Protein AF-A0A9D4DTV2-F1 (afdb_monomer_lite)

Secondary structure (DSSP, 8-state):
-EEE-SSSSSS--TT-----EE-TTHHHHHHHHHTT-S------SHHHH--SSTTS--EE-------

Structure (mmCIF, N/CA/C/O backbone):
data_AF-A0A9D4DTV2-F1
#
_entry.id   AF-A0A9D4DTV2-F1
#
loop_
_atom_site.group_PDB
_atom_site.id
_atom_site.type_symbol
_atom_site.label_atom_id
_atom_site.label_alt_id
_atom_site.label_comp_id
_atom_site.label_asym_id
_atom_site.label_entity_id
_atom_site.label_seq_id
_atom_site.pdbx_PDB_ins_code
_atom_site.Cartn_x
_atom_site.Cartn_y
_atom_site.Cartn_z
_atom_site.occupancy
_atom_site.B_iso_or_equiv
_atom_site.auth_seq_id
_atom_site.auth_comp_id
_atom_site.auth_asym_id
_atom_site.auth_atom_id
_atom_site.pdbx_PDB_model_num
A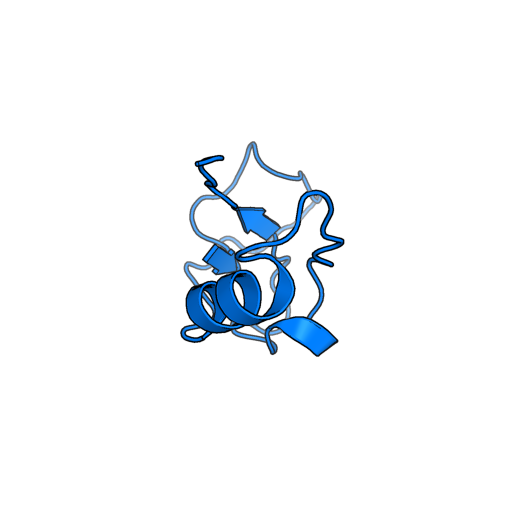TOM 1 N N . MET A 1 1 ? -1.346 5.172 -1.128 1.00 91.00 1 MET A N 1
ATOM 2 C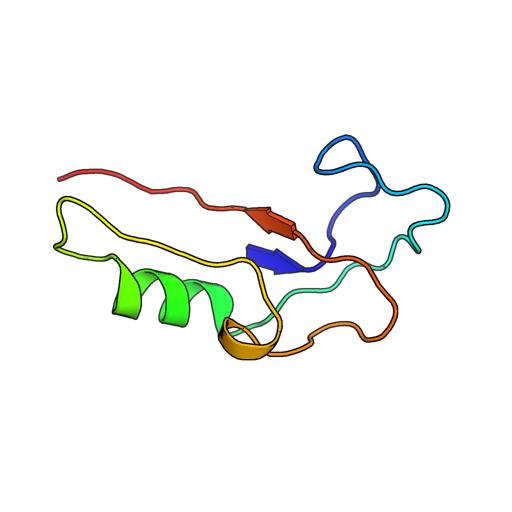 CA . MET A 1 1 ? -0.770 5.050 -2.487 1.00 91.00 1 MET A CA 1
ATOM 3 C C . MET A 1 1 ? 0.423 4.111 -2.426 1.00 91.00 1 MET A C 1
ATOM 5 O O . MET A 1 1 ? 1.259 4.301 -1.551 1.00 91.00 1 MET A O 1
ATOM 9 N N . TYR A 1 2 ? 0.475 3.100 -3.296 1.00 94.31 2 TYR A N 1
ATOM 10 C CA . TYR A 1 2 ? 1.643 2.230 -3.470 1.00 94.31 2 TYR A CA 1
ATOM 11 C C . TYR A 1 2 ? 2.167 2.375 -4.897 1.00 94.31 2 TYR A C 1
ATOM 13 O O . TYR A 1 2 ? 1.414 2.110 -5.832 1.00 94.31 2 TYR A O 1
ATOM 21 N N . GLY A 1 3 ? 3.415 2.802 -5.078 1.00 91.94 3 GLY A N 1
ATOM 22 C CA . GLY A 1 3 ? 3.933 3.137 -6.404 1.00 91.94 3 GLY A CA 1
ATOM 23 C C . GLY A 1 3 ? 5.135 4.076 -6.365 1.00 91.94 3 GLY A C 1
ATOM 24 O O . GLY A 1 3 ? 5.852 4.112 -5.368 1.00 91.94 3 GLY A O 1
ATOM 25 N N . GLU A 1 4 ? 5.338 4.814 -7.450 1.00 88.69 4 GLU A N 1
ATOM 26 C CA . GLU A 1 4 ? 6.355 5.857 -7.618 1.00 88.69 4 GLU A CA 1
ATOM 27 C C . GLU A 1 4 ? 5.652 7.097 -8.193 1.00 88.69 4 GLU A C 1
ATOM 29 O O . GLU A 1 4 ? 4.838 6.992 -9.105 1.00 88.69 4 GLU A O 1
ATOM 34 N N . ASP A 1 5 ? 5.889 8.274 -7.625 1.00 80.75 5 ASP A N 1
ATOM 35 C CA . ASP A 1 5 ? 5.118 9.494 -7.920 1.00 80.75 5 ASP A CA 1
ATOM 36 C C . ASP A 1 5 ? 6.050 10.680 -8.184 1.00 80.75 5 ASP A C 1
ATOM 38 O O . ASP A 1 5 ? 5.861 11.365 -9.190 1.00 80.75 5 ASP A O 1
ATOM 42 N N . GLN A 1 6 ? 7.115 10.876 -7.399 1.00 65.88 6 GLN A N 1
ATOM 43 C CA . GLN A 1 6 ? 8.131 11.904 -7.659 1.00 65.88 6 GLN A CA 1
ATOM 44 C C . GLN A 1 6 ? 9.491 11.448 -7.134 1.00 65.88 6 GLN A C 1
ATOM 46 O O . GLN A 1 6 ? 9.631 11.115 -5.958 1.00 65.88 6 GLN A O 1
ATOM 51 N N . GLY A 1 7 ? 10.499 11.467 -8.009 1.00 61.09 7 GLY A N 1
ATOM 52 C CA . GLY A 1 7 ? 11.856 11.055 -7.669 1.00 61.09 7 GLY A CA 1
ATOM 53 C C . GLY A 1 7 ? 12.445 11.883 -6.519 1.00 61.09 7 GLY A C 1
ATOM 54 O O . GLY A 1 7 ? 12.826 13.028 -6.738 1.00 61.09 7 GLY A O 1
ATOM 55 N N . ALA A 1 8 ? 12.568 11.234 -5.350 1.00 59.66 8 ALA A N 1
ATOM 56 C CA . ALA A 1 8 ? 13.201 11.647 -4.081 1.00 59.66 8 ALA A CA 1
ATOM 57 C C . ALA A 1 8 ? 12.566 12.857 -3.339 1.00 59.66 8 ALA A C 1
ATOM 59 O O . ALA A 1 8 ? 12.169 13.825 -3.979 1.00 59.66 8 ALA A O 1
ATOM 60 N N . PRO A 1 9 ? 12.459 12.842 -1.982 1.00 63.84 9 PRO A N 1
ATOM 61 C CA . PRO A 1 9 ? 13.348 12.195 -1.000 1.00 63.84 9 PRO A CA 1
ATOM 62 C C . PRO A 1 9 ? 12.750 10.988 -0.253 1.00 63.84 9 PRO A C 1
ATOM 64 O O . PRO A 1 9 ? 13.309 10.537 0.748 1.00 63.84 9 PRO A O 1
ATOM 67 N N . HIS A 1 10 ? 11.621 10.442 -0.700 1.00 65.25 10 HIS A N 1
ATOM 68 C CA . HIS A 1 10 ? 11.020 9.295 -0.025 1.00 65.25 10 HIS A CA 1
ATOM 69 C C . HIS A 1 10 ? 11.674 7.986 -0.488 1.00 65.25 10 HIS A C 1
ATOM 71 O O . HIS A 1 10 ? 11.546 7.586 -1.637 1.00 65.25 10 HIS A O 1
ATOM 77 N N . CYS A 1 11 ? 12.404 7.341 0.431 1.00 68.81 11 CYS A N 1
ATOM 78 C CA . CYS A 1 11 ? 13.125 6.076 0.241 1.00 68.81 11 CYS A CA 1
ATOM 79 C C . CYS A 1 11 ? 14.119 6.086 -0.941 1.00 68.81 11 CYS A C 1
ATOM 81 O O . CYS A 1 11 ? 13.843 5.572 -2.020 1.00 68.81 11 CYS A O 1
ATOM 83 N N . SER A 1 12 ? 15.319 6.630 -0.712 1.00 63.31 12 SER A N 1
ATOM 84 C CA . SER A 1 12 ? 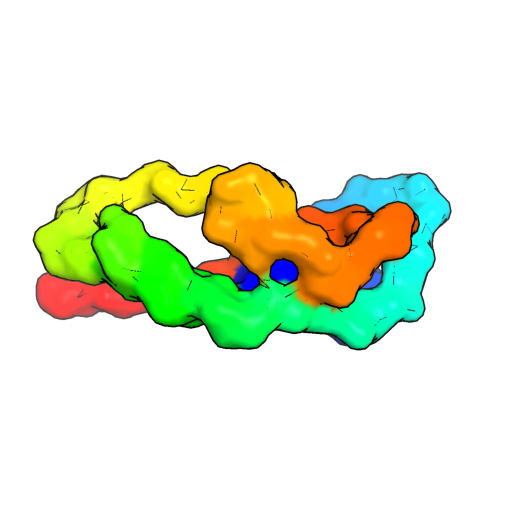16.359 6.742 -1.741 1.00 63.31 12 SER A CA 1
ATOM 85 C C . SER A 1 12 ? 16.949 5.382 -2.142 1.00 63.31 12 SER A C 1
ATOM 87 O O . SER A 1 12 ? 17.511 4.664 -1.311 1.00 63.31 12 SER A O 1
ATOM 89 N N . LYS A 1 13 ? 16.864 5.052 -3.436 1.00 64.75 13 LYS A N 1
ATOM 90 C CA . LYS A 1 13 ? 17.694 4.026 -4.079 1.00 64.75 13 LYS A CA 1
ATOM 91 C C . LYS A 1 13 ? 18.585 4.668 -5.135 1.00 64.75 13 LYS A C 1
ATOM 93 O O . LYS A 1 13 ? 18.107 5.412 -5.989 1.00 64.75 13 LYS A O 1
ATOM 98 N N . THR A 1 14 ? 19.869 4.322 -5.120 1.00 58.31 14 THR A N 1
ATOM 99 C CA . THR A 1 14 ? 20.799 4.620 -6.213 1.00 58.31 14 THR A CA 1
ATOM 100 C C . THR A 1 14 ? 20.273 3.995 -7.513 1.00 58.31 14 THR A C 1
ATOM 102 O O . THR A 1 14 ? 20.000 2.797 -7.558 1.00 58.31 14 THR A O 1
ATOM 105 N N . ASN A 1 15 ? 20.115 4.811 -8.564 1.00 61.62 15 ASN A N 1
ATOM 106 C CA . ASN A 1 15 ? 19.572 4.437 -9.884 1.00 61.62 15 ASN A CA 1
ATOM 107 C C . ASN A 1 15 ? 18.071 4.077 -9.934 1.00 61.62 15 ASN A C 1
ATOM 109 O O . ASN A 1 15 ? 17.660 3.250 -10.751 1.00 61.62 15 ASN A O 1
ATOM 113 N N . ALA A 1 16 ? 17.228 4.678 -9.088 1.00 63.84 16 ALA A N 1
ATOM 114 C CA . ALA A 1 16 ? 15.780 4.538 -9.243 1.00 63.84 16 ALA A CA 1
ATOM 115 C C . ALA A 1 16 ? 15.307 5.156 -10.575 1.00 63.84 16 ALA A C 1
ATOM 117 O O . ALA A 1 16 ? 15.597 6.313 -10.877 1.00 63.84 16 ALA A O 1
ATOM 118 N N . LYS A 1 17 ? 14.573 4.379 -11.381 1.00 68.88 17 LYS A N 1
ATOM 119 C CA . LYS A 1 17 ? 13.848 4.912 -12.539 1.00 68.88 17 LYS A CA 1
ATOM 120 C C . LYS A 1 17 ? 12.656 5.726 -12.040 1.00 68.88 17 LYS A C 1
ATOM 122 O O . LYS A 1 17 ? 11.759 5.155 -11.434 1.00 68.88 17 LYS A O 1
ATOM 127 N N . THR A 1 18 ? 12.622 7.020 -12.338 1.00 73.38 18 THR A N 1
ATOM 128 C CA . THR A 1 18 ? 11.491 7.888 -11.986 1.00 73.38 18 THR A CA 1
ATOM 129 C C . THR A 1 18 ? 10.358 7.700 -12.993 1.00 73.38 18 THR A C 1
ATOM 131 O O . THR A 1 18 ? 10.371 8.286 -14.075 1.00 73.38 18 THR A O 1
ATOM 134 N N . VAL A 1 19 ? 9.387 6.852 -12.659 1.00 83.62 19 VAL A N 1
ATOM 135 C CA . VAL A 1 19 ? 8.176 6.616 -13.460 1.00 83.62 19 VAL A CA 1
ATOM 136 C C . VAL A 1 19 ? 6.973 6.847 -12.570 1.00 83.62 19 VAL A C 1
ATOM 138 O O . VAL A 1 19 ? 6.890 6.252 -11.506 1.00 83.62 19 VAL A O 1
ATOM 141 N N . LYS A 1 20 ? 6.020 7.662 -13.022 1.00 88.75 20 LYS A N 1
ATOM 142 C CA . LYS A 1 20 ? 4.761 7.840 -12.300 1.00 88.75 20 LYS A CA 1
ATOM 143 C C . LYS A 1 20 ? 3.886 6.603 -12.475 1.00 88.75 20 LYS A C 1
ATOM 145 O O . LYS A 1 20 ? 3.467 6.297 -13.588 1.00 88.75 20 LYS A O 1
ATOM 150 N N . CYS A 1 21 ? 3.639 5.890 -11.388 1.00 91.62 21 CYS A N 1
ATOM 151 C CA . CYS A 1 21 ? 2.814 4.693 -11.333 1.00 91.62 21 CYS A CA 1
ATOM 152 C C . CYS A 1 21 ? 2.203 4.533 -9.944 1.00 91.62 21 CYS A C 1
ATOM 154 O O . CYS A 1 21 ? 2.825 4.846 -8.931 1.00 91.62 21 CYS A O 1
ATOM 156 N N . SER A 1 22 ? 1.007 3.963 -9.883 1.00 94.44 22 SER A N 1
ATOM 157 C CA . SER A 1 22 ? 0.342 3.627 -8.629 1.00 94.44 22 SER A CA 1
ATOM 158 C C . SER A 1 22 ? -0.502 2.375 -8.797 1.00 94.44 22 SER A C 1
ATOM 160 O O . SER A 1 22 ? -1.044 2.142 -9.871 1.00 94.44 22 SER A O 1
ATOM 162 N N . ALA A 1 23 ? -0.611 1.570 -7.744 1.00 96.69 23 ALA A N 1
ATOM 163 C CA . ALA A 1 23 ? -1.582 0.486 -7.684 1.00 96.69 23 ALA A CA 1
ATOM 164 C C . ALA A 1 23 ? -2.976 1.058 -7.392 1.00 96.69 23 ALA A C 1
ATOM 166 O O . ALA A 1 23 ? -3.159 1.724 -6.367 1.00 96.69 23 ALA A O 1
ATOM 167 N N . ASP A 1 24 ? -3.934 0.775 -8.275 1.00 95.94 24 ASP A N 1
ATOM 168 C CA . ASP A 1 24 ? -5.301 1.310 -8.212 1.00 95.94 24 ASP A CA 1
ATOM 169 C C . ASP A 1 24 ? -6.029 0.873 -6.930 1.00 95.94 24 ASP A C 1
ATOM 171 O O . ASP A 1 24 ? -6.626 1.690 -6.230 1.00 95.94 24 ASP A O 1
ATOM 175 N N . 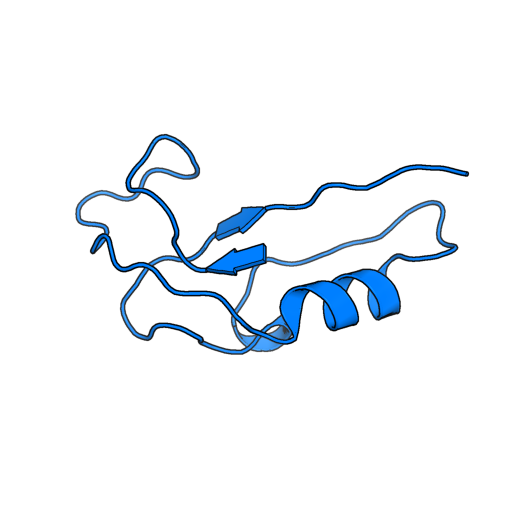ASP A 1 25 ? -5.860 -0.390 -6.531 1.00 96.62 25 ASP A N 1
ATOM 176 C CA . ASP A 1 25 ? -6.523 -0.965 -5.354 1.00 96.62 25 ASP A CA 1
ATOM 177 C C . ASP A 1 25 ? -5.822 -0.641 -4.022 1.00 96.62 25 ASP A C 1
ATOM 179 O O . ASP A 1 25 ? -6.229 -1.118 -2.959 1.00 96.62 25 ASP A O 1
ATOM 183 N N . ALA A 1 26 ? -4.759 0.174 -4.030 1.00 96.94 26 ALA A N 1
ATOM 184 C CA . ALA A 1 26 ? -3.930 0.390 -2.843 1.00 96.94 26 ALA A CA 1
ATOM 185 C C . ALA A 1 26 ? -4.700 0.977 -1.651 1.00 96.94 26 ALA A C 1
ATOM 187 O O . ALA A 1 26 ? -4.377 0.659 -0.506 1.00 96.94 26 ALA A O 1
ATOM 188 N N . MET A 1 27 ? -5.694 1.834 -1.907 1.00 96.88 27 MET A N 1
ATOM 189 C CA . MET A 1 27 ? -6.543 2.389 -0.849 1.00 96.88 27 MET A CA 1
ATOM 190 C C . MET A 1 27 ? -7.453 1.311 -0.255 1.00 96.88 27 MET A C 1
ATOM 192 O O . MET A 1 27 ? -7.438 1.111 0.956 1.00 96.88 27 MET A O 1
ATOM 196 N N . ALA A 1 28 ? -8.177 0.579 -1.105 1.00 97.81 28 ALA A N 1
ATOM 197 C CA . ALA A 1 28 ? -9.109 -0.459 -0.674 1.00 97.81 28 ALA A CA 1
ATOM 198 C C . ALA A 1 28 ? -8.399 -1.562 0.127 1.00 97.81 28 ALA A C 1
ATOM 200 O O . ALA A 1 28 ? -8.891 -2.001 1.164 1.00 97.81 28 ALA A O 1
ATOM 201 N N . ILE A 1 29 ? -7.199 -1.968 -0.299 1.00 97.62 29 ILE A N 1
ATOM 202 C CA . ILE A 1 29 ? -6.379 -2.948 0.425 1.00 97.62 29 ILE A CA 1
ATOM 203 C C . ILE A 1 29 ? -5.976 -2.419 1.809 1.00 97.62 29 ILE A C 1
ATOM 205 O O . ILE A 1 29 ? -6.065 -3.153 2.790 1.00 97.62 29 ILE A O 1
ATOM 209 N N . ALA A 1 30 ? -5.551 -1.155 1.910 1.00 97.12 30 ALA A N 1
ATOM 210 C CA . ALA A 1 30 ? -5.165 -0.559 3.190 1.00 97.12 30 ALA A CA 1
ATOM 211 C C . ALA A 1 30 ? -6.355 -0.461 4.159 1.00 97.12 30 ALA A C 1
ATOM 213 O O . ALA A 1 30 ? -6.217 -0.839 5.322 1.00 97.12 30 ALA A O 1
ATOM 214 N N . GLN A 1 31 ? -7.517 -0.029 3.664 1.00 96.69 31 GLN A N 1
ATOM 215 C CA . GLN A 1 31 ? -8.759 0.055 4.435 1.00 96.69 31 GLN A CA 1
ATOM 216 C C . GLN A 1 31 ? -9.179 -1.319 4.962 1.00 96.69 31 GLN A C 1
ATOM 218 O O . GLN A 1 31 ? -9.318 -1.509 6.167 1.00 96.69 31 GLN A O 1
ATOM 223 N N . ASN A 1 32 ? -9.251 -2.322 4.084 1.00 96.75 32 ASN A N 1
ATOM 224 C CA . ASN A 1 32 ? -9.629 -3.686 4.461 1.00 96.75 32 ASN A CA 1
ATOM 225 C C . ASN A 1 32 ? -8.695 -4.307 5.516 1.00 96.75 32 ASN A C 1
ATOM 227 O O . ASN A 1 32 ? -9.118 -5.152 6.307 1.00 96.75 32 ASN A O 1
ATOM 231 N N . LEU A 1 33 ? -7.414 -3.927 5.525 1.00 95.94 33 LEU A N 1
ATOM 232 C CA . LEU A 1 33 ? -6.437 -4.466 6.470 1.00 95.94 33 LEU A CA 1
ATOM 233 C C . LEU A 1 33 ? -6.430 -3.734 7.816 1.00 95.94 33 LEU A C 1
ATOM 235 O O . LEU A 1 33 ? -6.207 -4.396 8.840 1.00 95.94 33 LEU A O 1
ATOM 239 N N . CYS A 1 34 ? -6.653 -2.416 7.816 1.00 97.12 34 CYS A N 1
ATOM 240 C CA . CYS A 1 34 ? -6.356 -1.546 8.955 1.00 97.12 34 CYS A CA 1
ATOM 241 C C . CYS A 1 34 ? -7.558 -0.828 9.574 1.00 97.12 34 CYS A C 1
ATOM 243 O O . CYS A 1 34 ? -7.471 -0.464 10.749 1.00 97.12 34 CYS A O 1
ATOM 245 N N . ASP A 1 35 ? -8.652 -0.622 8.843 1.00 96.50 35 ASP A N 1
ATOM 246 C CA . ASP A 1 35 ? -9.795 0.114 9.383 1.00 96.50 35 ASP A CA 1
ATOM 247 C C . ASP A 1 35 ? -10.396 -0.623 10.590 1.00 96.50 35 ASP A C 1
ATOM 249 O O . ASP A 1 35 ? -10.385 -1.855 10.680 1.00 96.50 35 ASP A O 1
ATOM 253 N N . SER A 1 36 ? -10.875 0.157 11.563 1.00 94.69 36 SER A N 1
ATOM 254 C CA . SER A 1 36 ? -11.426 -0.330 12.839 1.00 94.69 36 SER A CA 1
ATOM 255 C C . SER A 1 36 ? -10.456 -1.131 13.720 1.00 94.69 36 SER A C 1
ATOM 257 O O . SER A 1 36 ? -10.889 -1.786 14.670 1.00 94.69 36 SER A O 1
ATOM 259 N N . LYS A 1 37 ? -9.144 -1.069 13.460 1.00 95.56 37 LYS A N 1
ATOM 260 C CA . LYS A 1 37 ? -8.116 -1.683 14.310 1.00 95.56 37 LYS A CA 1
ATOM 261 C C . LYS A 1 37 ? -7.286 -0.624 15.022 1.00 95.56 37 LYS A C 1
ATOM 263 O O . LYS A 1 37 ? -6.914 0.386 14.438 1.00 95.56 37 LYS A O 1
ATOM 268 N N . SER A 1 38 ? -6.935 -0.898 16.277 1.00 95.50 38 SER A N 1
ATOM 269 C CA . SER A 1 38 ? -5.989 -0.078 17.046 1.00 95.50 38 SER A CA 1
ATOM 270 C C . SER A 1 38 ? -4.544 -0.228 16.562 1.00 95.50 38 SER A C 1
ATOM 272 O O . SER A 1 38 ? -3.750 0.699 16.693 1.00 95.50 38 SER A O 1
ATOM 274 N N . THR A 1 39 ? -4.216 -1.384 15.974 1.00 95.62 39 THR A N 1
ATOM 275 C CA . THR A 1 39 ? -2.898 -1.698 15.417 1.00 95.62 39 THR A CA 1
ATOM 276 C C . THR A 1 39 ? -3.062 -2.443 14.095 1.00 95.62 39 THR A C 1
ATOM 278 O O . THR A 1 39 ? -3.862 -3.374 13.992 1.00 95.62 39 THR A O 1
ATOM 281 N N . CYS A 1 40 ? -2.271 -2.067 13.090 1.00 96.12 40 CYS A N 1
ATOM 282 C CA . CYS A 1 40 ? -2.233 -2.721 11.785 1.00 96.12 40 CYS A CA 1
ATOM 283 C C . CYS A 1 40 ? -0.795 -2.806 11.258 1.00 96.12 40 CYS A C 1
ATOM 285 O O . CYS A 1 40 ? -0.015 -1.870 11.426 1.00 96.12 40 CYS A O 1
ATOM 287 N N . GLU A 1 41 ? -0.451 -3.906 10.584 1.00 95.62 41 GLU A N 1
ATOM 288 C CA . GLU A 1 41 ? 0.818 -4.058 9.867 1.00 95.62 41 GLU A CA 1
ATOM 289 C C . GLU A 1 41 ? 0.566 -4.015 8.355 1.00 95.62 41 GLU A C 1
ATOM 291 O O . GLU A 1 41 ? -0.052 -4.920 7.792 1.00 95.62 41 GLU A O 1
ATOM 296 N N . LEU A 1 42 ? 1.074 -2.979 7.683 1.00 95.44 42 LEU A N 1
ATOM 297 C CA . LEU A 1 42 ? 0.893 -2.782 6.245 1.00 95.44 42 LEU A CA 1
ATOM 298 C C . LEU A 1 42 ? 2.243 -2.836 5.515 1.00 95.44 42 LEU A C 1
ATOM 300 O O . LEU A 1 42 ? 3.036 -1.896 5.546 1.00 95.44 42 LEU A O 1
ATOM 304 N N . LYS A 1 43 ? 2.528 -3.964 4.853 1.00 95.56 43 LYS A N 1
ATOM 305 C CA . LYS A 1 43 ? 3.815 -4.211 4.175 1.00 95.56 43 LYS A CA 1
ATOM 306 C C . LYS A 1 43 ? 3.828 -3.623 2.765 1.00 95.56 43 LYS A C 1
ATOM 308 O O . LYS A 1 43 ? 3.071 -4.064 1.908 1.00 95.56 43 LYS A O 1
ATOM 313 N N . ALA A 1 44 ? 4.770 -2.724 2.482 1.00 94.56 44 ALA A N 1
ATOM 314 C CA . ALA A 1 44 ? 5.006 -2.150 1.152 1.00 94.56 44 ALA A CA 1
ATOM 315 C C . ALA A 1 44 ? 5.633 -3.166 0.167 1.00 94.56 44 ALA A C 1
ATOM 317 O O . ALA A 1 44 ? 6.821 -3.089 -0.151 1.00 94.56 44 ALA A O 1
ATOM 318 N N . ARG A 1 45 ? 4.869 -4.169 -0.288 1.00 95.62 45 ARG A N 1
ATOM 319 C CA . ARG A 1 45 ? 5.361 -5.256 -1.157 1.00 95.62 45 ARG A CA 1
ATOM 320 C C . ARG A 1 45 ? 4.381 -5.598 -2.276 1.00 95.62 45 ARG A C 1
ATOM 322 O O . ARG A 1 45 ? 3.169 -5.558 -2.079 1.00 95.62 45 ARG A O 1
ATOM 329 N N . ASN A 1 46 ? 4.928 -6.068 -3.399 1.00 96.75 46 ASN A N 1
ATOM 330 C CA . ASN A 1 46 ? 4.153 -6.517 -4.558 1.00 96.75 46 ASN A CA 1
ATOM 331 C C . ASN A 1 46 ? 3.140 -7.626 -4.227 1.00 96.75 46 ASN A C 1
ATOM 333 O O . ASN A 1 46 ? 2.098 -7.715 -4.8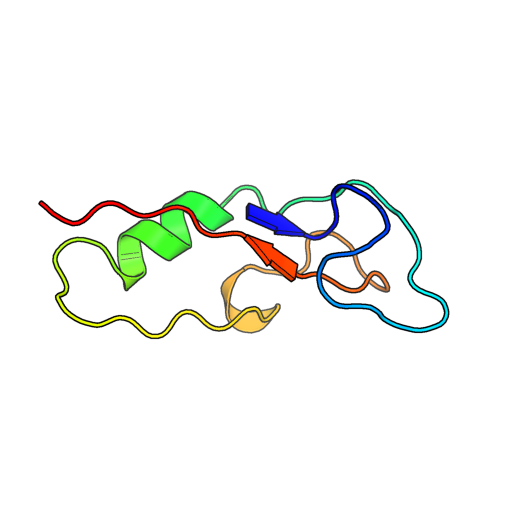58 1.00 96.75 46 ASN A O 1
ATOM 337 N N . THR A 1 47 ? 3.423 -8.476 -3.236 1.00 97.00 47 THR A N 1
ATOM 338 C CA . THR A 1 47 ? 2.503 -9.546 -2.811 1.00 97.00 47 THR A CA 1
ATOM 339 C C . THR A 1 47 ? 1.246 -9.025 -2.115 1.00 97.00 47 THR A C 1
ATOM 341 O O . THR A 1 47 ? 0.307 -9.788 -1.938 1.00 97.00 47 THR A O 1
ATOM 344 N N . VAL A 1 48 ? 1.245 -7.763 -1.676 1.00 97.00 48 VAL A N 1
ATOM 345 C CA . VAL A 1 48 ? 0.099 -7.117 -1.023 1.00 97.00 48 VAL A CA 1
ATOM 346 C C . VAL A 1 48 ? -0.666 -6.259 -2.026 1.00 97.00 48 VAL A C 1
ATOM 348 O O . VAL A 1 48 ? -1.881 -6.356 -2.092 1.00 97.00 48 VAL A O 1
ATOM 351 N N . PHE A 1 49 ? 0.042 -5.447 -2.815 1.00 97.00 49 PHE A N 1
ATOM 352 C CA . PHE A 1 49 ? -0.557 -4.402 -3.657 1.00 97.00 49 PHE A CA 1
ATOM 353 C C . PHE A 1 49 ? -0.473 -4.669 -5.169 1.00 97.00 49 PHE A C 1
ATOM 355 O O . PHE A 1 49 ? -0.876 -3.823 -5.962 1.00 97.00 49 PHE A O 1
ATOM 362 N N . GLY A 1 50 ? 0.095 -5.801 -5.586 1.00 96.62 50 GLY A N 1
ATOM 363 C CA . GLY A 1 50 ? 0.469 -6.040 -6.981 1.00 96.62 50 GLY A CA 1
ATOM 364 C C . GLY A 1 50 ? 1.723 -5.264 -7.404 1.00 96.62 50 GLY A C 1
ATOM 365 O O . GLY A 1 50 ? 2.364 -4.585 -6.602 1.00 96.62 50 GLY A O 1
ATOM 366 N N . ASP A 1 51 ? 2.108 -5.384 -8.679 1.00 95.81 51 ASP A N 1
ATOM 367 C CA . ASP A 1 51 ? 3.243 -4.643 -9.248 1.00 95.81 51 ASP A CA 1
ATOM 368 C C . ASP A 1 51 ? 2.771 -3.634 -10.312 1.00 95.81 51 ASP A C 1
ATOM 370 O O . ASP A 1 51 ? 2.691 -3.994 -11.490 1.00 95.81 51 ASP A O 1
ATOM 374 N N . PRO A 1 52 ? 2.470 -2.378 -9.924 1.00 94.62 52 PRO A N 1
ATOM 375 C CA . PRO A 1 52 ? 1.985 -1.351 -10.851 1.00 94.62 52 PRO A CA 1
ATOM 376 C C . PRO A 1 52 ? 3.064 -0.829 -11.815 1.00 94.62 52 PRO A C 1
ATOM 378 O O . PRO A 1 52 ? 2.751 -0.147 -12.786 1.00 94.62 52 PRO A O 1
ATOM 381 N N . CYS A 1 53 ? 4.343 -1.119 -11.560 1.00 92.62 53 CYS A N 1
ATOM 382 C CA . CYS A 1 53 ? 5.459 -0.664 -12.387 1.00 92.62 53 CYS A CA 1
ATOM 383 C C . CYS A 1 53 ? 6.684 -1.556 -12.173 1.00 92.62 53 CYS A C 1
ATOM 385 O O . CYS A 1 53 ? 7.504 -1.366 -11.266 1.00 92.62 53 CYS A O 1
ATOM 387 N N . ARG A 1 54 ? 6.807 -2.561 -13.046 1.00 91.38 54 ARG A N 1
ATOM 388 C CA . ARG A 1 54 ? 7.892 -3.546 -13.003 1.00 91.38 54 ARG A CA 1
ATOM 389 C C . ARG A 1 54 ? 9.244 -2.881 -13.255 1.00 91.38 54 ARG A C 1
ATOM 391 O O . ARG A 1 54 ? 9.398 -2.079 -14.171 1.00 91.38 54 ARG A O 1
ATOM 398 N N . GLY A 1 55 ? 10.241 -3.249 -12.452 1.00 87.88 55 GLY A N 1
ATOM 399 C CA . GLY A 1 55 ? 11.598 -2.696 -12.551 1.00 87.88 55 GLY A CA 1
ATOM 400 C C . GLY A 1 55 ? 11.757 -1.283 -11.977 1.00 87.88 55 GLY A C 1
ATOM 401 O O . GLY A 1 55 ? 12.841 -0.712 -12.080 1.00 87.88 55 GLY A O 1
ATOM 402 N N . VAL A 1 56 ? 10.706 -0.737 -11.357 1.00 87.81 56 VAL A N 1
ATOM 403 C CA . VAL A 1 56 ? 10.719 0.532 -10.622 1.00 87.81 56 VAL A CA 1
ATOM 404 C C . VAL A 1 56 ? 10.591 0.232 -9.130 1.00 87.81 56 VAL A C 1
ATOM 406 O O . VAL A 1 56 ? 9.838 -0.663 -8.716 1.00 87.81 56 VAL A O 1
ATOM 409 N N . TYR A 1 57 ? 11.376 0.941 -8.317 1.00 87.94 57 TYR A N 1
ATOM 410 C CA . TYR A 1 57 ? 11.241 0.843 -6.871 1.00 87.94 57 TYR A CA 1
ATOM 411 C C . TYR A 1 57 ? 9.976 1.569 -6.435 1.00 87.94 57 TYR A C 1
ATOM 413 O O . TYR A 1 57 ? 9.651 2.611 -6.976 1.00 87.94 57 TYR A O 1
ATOM 421 N N . LYS A 1 58 ? 9.246 0.986 -5.490 1.00 89.56 58 LYS A N 1
ATOM 422 C CA . LYS A 1 58 ? 7.939 1.488 -5.076 1.00 89.56 58 LYS A CA 1
ATOM 423 C C . LYS A 1 58 ? 7.960 1.772 -3.593 1.00 89.56 58 LYS A C 1
ATOM 425 O O . LYS A 1 58 ? 8.582 1.032 -2.826 1.00 89.56 58 LYS A O 1
ATOM 430 N N . TYR A 1 59 ? 7.232 2.796 -3.196 1.00 90.81 59 TYR A N 1
ATOM 431 C CA . TYR A 1 59 ? 7.019 3.155 -1.808 1.00 90.81 59 TYR A CA 1
ATOM 432 C C . TYR A 1 59 ? 5.529 3.161 -1.487 1.00 90.81 59 TYR A C 1
ATOM 434 O O . TYR A 1 59 ? 4.667 3.255 -2.361 1.00 90.81 59 TYR A O 1
ATOM 442 N N . LEU A 1 60 ? 5.231 3.005 -0.201 1.00 93.00 60 LEU A N 1
ATOM 443 C CA . LEU A 1 60 ? 3.880 3.065 0.326 1.00 93.00 60 LEU A CA 1
ATOM 444 C C . LEU A 1 60 ? 3.727 4.375 1.093 1.00 93.00 60 LEU A C 1
ATOM 446 O O . LEU A 1 60 ? 4.388 4.584 2.107 1.00 93.00 60 LEU A O 1
ATOM 450 N N . HIS A 1 61 ? 2.845 5.242 0.611 1.00 91.69 61 HIS A N 1
ATOM 451 C CA . HIS A 1 61 ? 2.461 6.471 1.290 1.00 91.69 61 HIS A CA 1
ATOM 452 C C . HIS A 1 61 ? 1.055 6.310 1.873 1.00 91.69 61 HIS A C 1
ATOM 454 O O . HIS A 1 61 ? 0.094 6.057 1.133 1.00 91.69 61 HIS A O 1
ATOM 460 N N . VAL A 1 62 ? 0.947 6.438 3.196 1.00 92.81 62 VAL A N 1
ATOM 461 C CA . VAL A 1 62 ? -0.291 6.239 3.959 1.00 92.81 62 VAL A CA 1
ATOM 462 C C . VAL A 1 62 ? -0.617 7.517 4.715 1.00 92.81 62 VAL A C 1
ATOM 464 O O . VAL A 1 62 ? 0.237 8.080 5.395 1.00 92.81 62 VAL A O 1
ATOM 467 N N . LYS A 1 63 ? -1.870 7.952 4.613 1.00 93.69 63 LYS A N 1
ATOM 468 C CA . LYS A 1 63 ? -2.478 8.923 5.520 1.00 93.69 63 LYS A CA 1
ATOM 469 C C . LYS A 1 63 ? -3.634 8.212 6.209 1.00 93.69 63 LYS A C 1
ATOM 471 O O . LYS A 1 63 ? -4.416 7.556 5.529 1.00 93.69 63 LYS A O 1
ATOM 476 N N . PHE A 1 64 ? -3.705 8.320 7.527 1.00 93.69 64 PHE A N 1
ATOM 477 C CA . PHE A 1 64 ? -4.718 7.663 8.346 1.00 93.69 64 PHE A CA 1
ATOM 478 C C . PHE A 1 64 ? -5.233 8.635 9.409 1.00 93.69 64 PHE A C 1
ATOM 480 O O . PHE A 1 64 ? -4.560 9.613 9.743 1.00 93.69 64 PHE A O 1
ATOM 487 N N . THR A 1 65 ? -6.421 8.369 9.940 1.00 94.75 65 THR A N 1
ATOM 488 C CA . THR A 1 65 ? -7.025 9.131 11.033 1.00 94.75 65 THR A CA 1
ATOM 489 C C . THR A 1 65 ? -7.635 8.157 12.028 1.00 94.75 65 THR A C 1
ATOM 491 O O . THR A 1 65 ? -8.392 7.274 11.637 1.00 94.75 65 THR A O 1
ATOM 494 N N . CYS A 1 66 ? -7.297 8.319 13.307 1.00 93.12 66 CYS A N 1
ATOM 495 C CA . CYS A 1 66 ? -7.976 7.610 14.385 1.00 93.12 66 CYS A CA 1
ATOM 496 C C . CYS A 1 66 ? -9.312 8.296 14.675 1.00 93.12 66 CYS A C 1
ATOM 498 O O . CYS A 1 66 ? -9.378 9.527 14.664 1.00 93.12 66 CYS A O 1
ATOM 500 N N . ILE A 1 67 ? -10.342 7.493 14.929 1.00 88.12 67 ILE A N 1
ATOM 501 C CA . ILE A 1 67 ? -11.678 7.955 15.318 1.00 88.12 67 ILE A CA 1
ATOM 502 C C . ILE A 1 67 ? -11.811 7.858 16.835 1.00 88.12 67 ILE A C 1
ATOM 504 O O . ILE A 1 67 ? -11.305 6.855 17.390 1.00 88.12 67 ILE A O 1
#

Foldseek 3Di:
DKFACAQDDPDDDDPADRDHWDQPCLVVLCCVQPPPDPDGDDDNDCVRRNPRDPPGDIDDDDDDDDD

pLDDT: mean 88.06, std 12.14, ra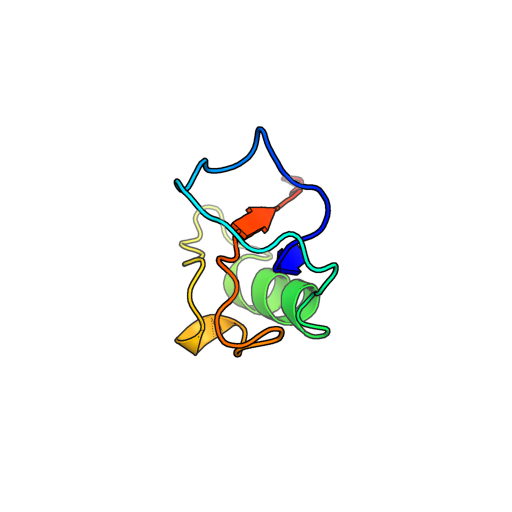nge [58.31, 97.81]

InterPro domains:
  IPR000922 D-galactoside/L-rhamnose binding SUEL lectin domain [PF02140] (2-66)
  IPR000922 D-galactoside/L-rhamnose binding SUEL lectin domain [PS50228] (1-67)
  IPR043159 D-galactoside/L-rhamnose binding SUEL lectin domain superfamily [G3DSA:2.60.120.740] (1-67)

Organism: Dreissena polymorpha (NCBI:txid45954)

Sequence (67 aa):
MYGEDQGAPHCSKTNAKTVKCSADDAMAIAQNLCDSKSTCELKARNTVFGDPCRGVYKYLHVKFTCI

Radius of gyration: 12.7 Å; chains: 1; bounding box: 32×22×30 Å